Protein AF-A0A9W8HZT9-F1 (afdb_monomer_lite)

Sequence (101 aa):
MEEEPQMILSIINGTYLTNLISIYPPHVIAVATTLLSRVIDQGHQSDTEAQQWYADLNVEITDVLQVVNDMLALYEYWNDYAEPKMPDAVSKYIADIAASV

Radius of gyration: 18.35 Å; chains: 1; bounding box: 44×35×49 Å

pLDDT: mean 87.72, std 9.49, range [41.84, 95.94]

Foldseek 3Di:
DVCLVVQLVVLLVLCVVDCLPVVDDPVLLSVLSSVVSVCVVQPPDDDPPVVVVVVPDPDDVVSSVVSNVVSVVSVVVVVVDDPVCVVVVVVVVVVVVVVVD

InterPro domains:
  IPR036915 Cyclin-like superfamily [SSF47954] (5-89)

Structure (mmCIF, N/CA/C/O backbone):
data_AF-A0A9W8HZT9-F1
#
_entry.id   AF-A0A9W8HZT9-F1
#
loop_
_atom_site.group_PDB
_atom_site.id
_atom_site.type_symbol
_atom_site.label_atom_id
_atom_site.label_alt_id
_atom_site.label_comp_id
_atom_site.label_asym_id
_atom_site.label_entity_id
_atom_site.label_seq_id
_atom_site.pdbx_PDB_ins_code
_atom_site.Cartn_x
_atom_site.Cartn_y
_atom_site.Cartn_z
_atom_site.occupancy
_atom_site.B_iso_or_equiv
_atom_site.auth_seq_id
_atom_site.auth_comp_id
_atom_site.auth_asym_id
_atom_site.auth_atom_id
_atom_site.pdbx_PDB_model_num
ATOM 1 N N . MET A 1 1 ? -6.381 19.327 10.114 1.00 41.84 1 MET A N 1
ATOM 2 C CA . MET A 1 1 ? -7.484 18.466 9.633 1.00 41.84 1 MET A CA 1
ATOM 3 C C . MET A 1 1 ? -7.705 18.545 8.120 1.00 41.84 1 MET A C 1
ATOM 5 O O . MET A 1 1 ? -8.464 17.734 7.624 1.00 41.84 1 MET A O 1
ATOM 9 N N . GLU A 1 2 ? -7.060 19.449 7.364 1.00 47.09 2 GLU A N 1
ATOM 10 C CA . GLU A 1 2 ? -7.189 19.475 5.888 1.00 47.09 2 GLU A CA 1
ATOM 11 C C . GLU A 1 2 ? -6.113 18.652 5.145 1.00 47.09 2 GLU A C 1
ATOM 13 O O . GLU A 1 2 ? -6.226 18.465 3.936 1.00 47.09 2 GLU A O 1
ATOM 18 N N . GLU A 1 3 ? -5.092 18.131 5.841 1.00 56.66 3 GLU A N 1
ATOM 19 C CA . GLU A 1 3 ? -3.982 17.388 5.211 1.00 56.66 3 GLU A CA 1
ATOM 20 C C . GLU A 1 3 ? -4.221 15.872 5.072 1.00 56.66 3 GLU A C 1
ATOM 22 O O . GLU A 1 3 ? -3.672 15.266 4.153 1.00 56.66 3 GLU A O 1
ATOM 27 N N . GLU A 1 4 ? -5.105 15.274 5.885 1.00 63.16 4 GLU A N 1
ATOM 28 C CA . GLU A 1 4 ? -5.472 13.847 5.786 1.00 63.16 4 GLU A CA 1
ATOM 29 C C . GLU A 1 4 ? -5.909 13.419 4.368 1.00 63.16 4 GLU A C 1
ATOM 31 O O . GLU A 1 4 ? -5.375 12.433 3.855 1.00 63.16 4 GLU A O 1
ATOM 36 N N . PRO A 1 5 ? -6.813 14.135 3.659 1.00 78.94 5 PRO A N 1
ATOM 37 C CA . PRO A 1 5 ? -7.221 13.704 2.324 1.00 78.94 5 PRO A CA 1
ATOM 38 C C . PRO A 1 5 ? -6.090 13.821 1.298 1.00 78.94 5 PRO A C 1
ATOM 40 O O . PRO A 1 5 ? -6.029 13.018 0.371 1.00 78.94 5 PRO A O 1
ATOM 43 N N . GLN A 1 6 ? -5.182 14.790 1.448 1.00 86.94 6 GLN A N 1
ATOM 44 C CA . GLN A 1 6 ? -4.084 14.973 0.496 1.00 86.94 6 GLN A CA 1
ATOM 45 C C . GLN A 1 6 ? -3.058 13.846 0.605 1.00 86.94 6 GLN A C 1
ATOM 47 O O . GLN A 1 6 ? -2.599 13.332 -0.417 1.00 86.94 6 GLN A O 1
ATOM 52 N N . MET A 1 7 ? -2.740 13.417 1.830 1.00 87.62 7 MET A N 1
ATOM 53 C CA . MET A 1 7 ? -1.840 12.288 2.043 1.00 87.62 7 MET A CA 1
ATOM 54 C C . MET A 1 7 ? -2.437 10.992 1.490 1.00 87.62 7 MET A C 1
ATOM 56 O O . MET A 1 7 ? -1.774 10.302 0.716 1.00 87.62 7 MET A O 1
ATOM 60 N N . ILE A 1 8 ? -3.709 10.709 1.789 1.00 91.50 8 ILE A N 1
ATOM 61 C CA . ILE A 1 8 ? -4.407 9.529 1.260 1.00 91.50 8 ILE A CA 1
ATOM 62 C C . ILE A 1 8 ? -4.383 9.523 -0.274 1.00 91.50 8 ILE A C 1
ATOM 64 O O . ILE A 1 8 ? -4.019 8.516 -0.877 1.00 91.50 8 ILE A O 1
ATOM 68 N N . LEU A 1 9 ? -4.713 10.645 -0.922 1.00 91.81 9 LEU A N 1
ATOM 69 C CA . LEU A 1 9 ? -4.706 10.744 -2.386 1.00 91.81 9 LEU A CA 1
ATOM 70 C C . LEU A 1 9 ? -3.306 10.545 -2.980 1.00 91.81 9 LEU A C 1
ATOM 72 O O . LEU A 1 9 ? -3.168 9.899 -4.018 1.00 91.81 9 LEU A O 1
ATOM 76 N N . SER A 1 10 ? -2.267 11.056 -2.317 1.00 92.50 10 SER A N 1
ATOM 77 C CA . SER A 1 10 ? -0.874 10.829 -2.715 1.00 92.50 10 SER A CA 1
ATOM 78 C C . SER A 1 10 ? -0.507 9.340 -2.661 1.00 92.50 10 SER A C 1
ATOM 80 O O . SER A 1 10 ? 0.037 8.797 -3.624 1.00 92.50 10 SER A O 1
ATOM 82 N N . ILE A 1 11 ? -0.879 8.650 -1.577 1.00 93.75 11 ILE A N 1
ATOM 83 C CA . ILE A 1 11 ? -0.634 7.211 -1.407 1.00 93.75 11 ILE A CA 1
ATOM 84 C C . ILE A 1 11 ? -1.412 6.405 -2.455 1.00 93.75 11 ILE A C 1
ATOM 86 O O . ILE A 1 11 ? -0.832 5.540 -3.110 1.00 93.75 11 ILE A O 1
ATOM 90 N N . ILE A 1 12 ? -2.692 6.724 -2.681 1.00 94.69 12 ILE A N 1
ATOM 91 C CA . ILE A 1 12 ? -3.516 6.098 -3.729 1.00 94.69 12 ILE A CA 1
ATOM 92 C C . ILE A 1 12 ? -2.849 6.259 -5.097 1.00 94.69 12 ILE A C 1
ATOM 94 O O . ILE A 1 12 ? -2.766 5.291 -5.849 1.00 94.69 12 ILE A O 1
ATOM 98 N N . ASN A 1 13 ? -2.315 7.438 -5.418 1.00 93.38 13 ASN A N 1
ATOM 99 C CA . ASN A 1 13 ? -1.613 7.651 -6.682 1.00 93.38 13 ASN A CA 1
ATOM 100 C C . ASN A 1 13 ? -0.349 6.781 -6.811 1.00 93.38 13 ASN A C 1
ATOM 102 O O . ASN A 1 13 ? -0.030 6.326 -7.908 1.00 93.38 13 ASN A O 1
ATOM 106 N N . GLY A 1 14 ? 0.334 6.486 -5.703 1.00 92.81 14 GLY A N 1
ATOM 107 C CA . GLY A 1 14 ? 1.460 5.549 -5.676 1.00 92.81 14 GLY A CA 1
ATOM 108 C C . GLY A 1 14 ? 1.076 4.120 -6.076 1.00 92.81 14 GLY A C 1
ATOM 109 O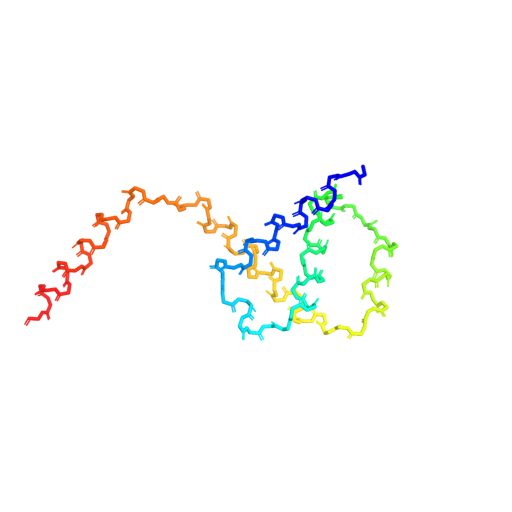 O . GLY A 1 14 ? 1.868 3.431 -6.715 1.00 92.81 14 GLY A O 1
ATOM 110 N N . THR A 1 15 ? -0.160 3.690 -5.800 1.00 94.44 15 THR A N 1
ATOM 111 C CA . THR A 1 15 ? -0.616 2.323 -6.121 1.00 94.44 15 THR A CA 1
ATOM 112 C C . THR A 1 15 ? -0.584 2.022 -7.626 1.00 94.44 15 THR A C 1
ATOM 114 O O . THR A 1 15 ? -0.377 0.871 -8.007 1.00 94.44 15 THR A O 1
ATOM 117 N N . TYR A 1 16 ? -0.687 3.038 -8.495 1.00 93.94 16 TYR A N 1
ATOM 118 C CA . TYR A 1 16 ? -0.612 2.876 -9.955 1.00 93.94 16 TYR A CA 1
ATOM 119 C C . TYR A 1 16 ? 0.781 2.497 -10.473 1.00 93.94 16 TYR A C 1
ATOM 121 O O . TYR A 1 16 ? 0.907 2.070 -11.619 1.00 93.94 16 TYR A O 1
ATOM 129 N N . LEU A 1 17 ? 1.826 2.639 -9.653 1.00 91.56 17 LEU A N 1
ATOM 130 C CA . LEU A 1 17 ? 3.183 2.194 -9.988 1.00 91.56 17 LEU A CA 1
ATOM 131 C C . LEU A 1 17 ? 3.381 0.690 -9.749 1.00 91.56 17 LEU A C 1
ATOM 133 O O . LEU A 1 17 ? 4.422 0.134 -10.093 1.00 91.56 17 LEU A O 1
ATOM 137 N N . THR A 1 18 ? 2.382 0.031 -9.165 1.00 92.06 18 THR A N 1
ATOM 138 C CA . THR A 1 18 ? 2.381 -1.398 -8.850 1.00 92.06 18 THR A CA 1
ATOM 139 C C . THR A 1 18 ? 1.327 -2.136 -9.678 1.00 92.06 18 THR A C 1
ATOM 141 O O . THR A 1 18 ? 0.550 -1.546 -10.427 1.00 92.06 18 THR A O 1
ATOM 144 N N . ASN A 1 19 ? 1.256 -3.453 -9.513 1.00 93.62 19 ASN A N 1
ATOM 145 C CA . ASN A 1 19 ? 0.200 -4.296 -10.070 1.00 93.62 19 ASN A CA 1
ATOM 146 C C . ASN A 1 19 ? -1.057 -4.388 -9.177 1.00 93.62 19 ASN A C 1
ATOM 148 O O . ASN A 1 19 ? -2.001 -5.087 -9.553 1.00 93.62 19 ASN A O 1
ATOM 152 N N . LEU A 1 20 ? -1.103 -3.685 -8.036 1.00 92.56 20 LEU A N 1
ATOM 153 C CA . LEU A 1 20 ? -2.172 -3.792 -7.035 1.00 92.56 20 LEU A CA 1
ATOM 154 C C . LEU A 1 20 ? -3.568 -3.537 -7.610 1.00 92.56 20 LEU A C 1
ATOM 156 O O . LEU A 1 20 ? -4.498 -4.276 -7.294 1.00 92.56 20 LEU A O 1
ATOM 160 N N . ILE A 1 21 ? -3.707 -2.555 -8.506 1.00 93.12 21 ILE A N 1
ATOM 161 C CA . ILE A 1 21 ? -4.9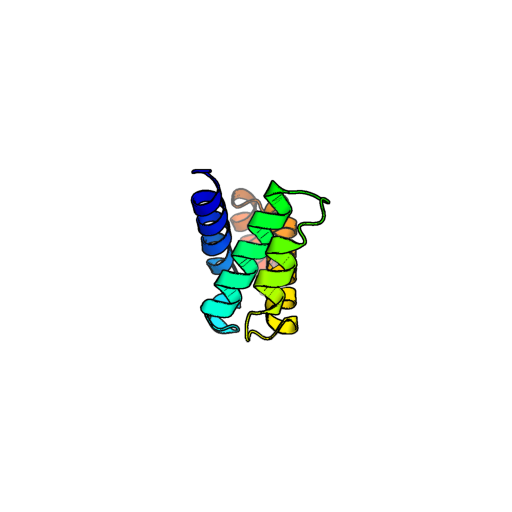94 -2.194 -9.123 1.00 93.12 21 ILE A CA 1
ATOM 162 C C . ILE A 1 21 ? -5.606 -3.315 -9.974 1.00 93.12 21 ILE A C 1
ATOM 164 O O . ILE A 1 21 ? -6.813 -3.337 -10.204 1.00 93.12 21 ILE A O 1
ATOM 168 N N . SER A 1 22 ? -4.774 -4.244 -10.444 1.00 93.12 22 SER A N 1
ATOM 169 C CA . SER A 1 22 ? -5.204 -5.387 -11.250 1.00 93.12 22 SER A CA 1
ATOM 170 C C . SER A 1 22 ? -5.501 -6.624 -10.401 1.00 93.12 22 SER A C 1
ATOM 172 O O . SER A 1 22 ? -6.169 -7.535 -10.884 1.00 93.12 22 SER A O 1
ATOM 174 N N . ILE A 1 23 ? -4.981 -6.681 -9.170 1.00 95.00 23 ILE A N 1
ATOM 175 C CA . ILE A 1 23 ? -5.066 -7.852 -8.284 1.00 95.00 23 ILE A CA 1
ATOM 176 C C . ILE A 1 23 ? -6.186 -7.678 -7.257 1.00 95.00 23 ILE A C 1
ATOM 178 O O . ILE A 1 23 ? -6.941 -8.618 -7.017 1.00 95.00 23 ILE A O 1
ATOM 182 N N . TYR A 1 24 ? -6.315 -6.481 -6.679 1.00 95.06 24 TYR A N 1
ATOM 183 C CA . TYR A 1 24 ? -7.255 -6.205 -5.598 1.00 95.06 24 TYR A CA 1
ATOM 184 C C . TYR A 1 24 ? -8.401 -5.290 -6.045 1.00 95.06 24 TYR A C 1
ATOM 186 O O . TYR A 1 24 ? -8.202 -4.381 -6.855 1.00 95.06 24 TYR A O 1
ATOM 194 N N . PRO A 1 25 ? -9.613 -5.465 -5.488 1.00 95.19 25 PRO A N 1
ATOM 195 C CA . PRO A 1 25 ? -10.707 -4.530 -5.704 1.00 95.19 25 PRO A CA 1
ATOM 196 C C . PRO A 1 25 ? -10.369 -3.113 -5.201 1.00 95.19 25 PRO A C 1
ATOM 198 O O . PRO A 1 25 ? -9.707 -2.961 -4.171 1.00 95.19 25 PRO A O 1
ATOM 201 N N . PRO A 1 26 ? -10.913 -2.053 -5.827 1.00 94.56 26 PRO A N 1
ATOM 202 C CA . PRO A 1 26 ? -10.559 -0.668 -5.497 1.00 94.56 26 PRO A CA 1
ATOM 203 C C . PRO A 1 26 ? -10.899 -0.263 -4.055 1.00 94.56 26 PRO A C 1
ATOM 205 O O . PRO A 1 26 ? -10.214 0.575 -3.475 1.00 94.56 26 PRO A O 1
ATOM 208 N N . HIS A 1 27 ? -11.931 -0.860 -3.448 1.00 94.44 27 HIS A N 1
ATOM 209 C CA . HIS A 1 27 ? -12.297 -0.563 -2.060 1.00 94.44 27 HIS A CA 1
ATOM 210 C C . HIS A 1 27 ? -11.273 -1.109 -1.051 1.00 94.44 27 HIS A C 1
ATOM 212 O O . HIS A 1 27 ? -11.023 -0.456 -0.044 1.00 94.44 27 HIS A O 1
ATOM 218 N N . VAL A 1 28 ? -10.644 -2.258 -1.330 1.00 95.62 28 VAL A N 1
ATOM 219 C CA . VAL A 1 28 ? -9.584 -2.832 -0.480 1.00 95.62 28 VAL A CA 1
ATOM 220 C C . VAL A 1 28 ? -8.356 -1.929 -0.507 1.00 95.62 28 VAL A C 1
ATOM 222 O O . VAL A 1 28 ? -7.794 -1.602 0.536 1.00 95.62 28 VAL A O 1
ATOM 225 N N . ILE A 1 29 ? -7.994 -1.454 -1.702 1.00 95.25 29 ILE A N 1
ATOM 226 C CA . ILE A 1 29 ? -6.883 -0.520 -1.897 1.00 95.25 29 ILE A CA 1
ATOM 227 C C . ILE A 1 29 ? -7.148 0.782 -1.135 1.00 95.25 29 ILE A C 1
ATOM 229 O O . ILE A 1 29 ? -6.277 1.251 -0.408 1.00 95.25 29 ILE A O 1
ATOM 233 N N . ALA A 1 30 ? -8.364 1.330 -1.225 1.00 94.00 30 ALA A N 1
ATOM 234 C CA . ALA A 1 30 ? -8.739 2.531 -0.484 1.00 94.00 30 ALA A CA 1
ATOM 235 C C . ALA A 1 30 ? -8.562 2.349 1.036 1.00 94.00 30 ALA A C 1
ATOM 237 O O . ALA A 1 30 ? -7.892 3.166 1.664 1.00 94.00 30 ALA A O 1
ATOM 238 N N . VAL A 1 31 ? -9.068 1.253 1.612 1.00 94.06 31 VAL A N 1
ATOM 239 C CA . VAL A 1 31 ? -8.925 0.948 3.051 1.00 94.06 31 VAL A CA 1
ATOM 240 C C . VAL A 1 31 ? -7.455 0.784 3.460 1.00 94.06 31 VAL A C 1
ATOM 242 O O . VAL A 1 31 ? -7.040 1.276 4.509 1.00 94.06 31 VAL A O 1
ATOM 245 N N . ALA A 1 32 ? -6.633 0.150 2.623 1.00 94.69 32 ALA A N 1
ATOM 246 C CA . ALA A 1 32 ? -5.196 0.038 2.869 1.00 94.69 32 ALA A CA 1
ATOM 247 C C . ALA A 1 32 ? -4.496 1.409 2.855 1.00 94.69 32 ALA A C 1
ATOM 249 O O . ALA A 1 32 ? -3.668 1.697 3.720 1.00 94.69 32 ALA A O 1
ATOM 250 N N . THR A 1 33 ? -4.851 2.288 1.912 1.00 94.00 33 THR A N 1
ATOM 251 C CA . THR A 1 33 ? -4.267 3.637 1.831 1.00 94.00 33 THR A CA 1
ATOM 252 C C . THR A 1 33 ? -4.674 4.542 2.993 1.00 94.00 33 THR A C 1
ATOM 254 O O . THR A 1 33 ? -3.843 5.315 3.471 1.00 94.00 33 THR A O 1
ATOM 257 N N . THR A 1 34 ? -5.904 4.420 3.509 1.00 92.56 34 THR A N 1
ATOM 258 C CA . THR A 1 34 ? -6.325 5.151 4.715 1.00 92.56 34 THR A CA 1
ATOM 259 C C . THR A 1 34 ? -5.587 4.647 5.949 1.00 92.56 34 THR A C 1
ATOM 261 O O . THR A 1 34 ? -5.192 5.454 6.789 1.00 92.56 34 THR A O 1
ATOM 264 N N . LEU A 1 35 ? -5.338 3.334 6.039 1.00 91.69 35 LEU A N 1
ATOM 265 C CA . LEU A 1 35 ? -4.562 2.746 7.129 1.00 91.69 35 LEU A CA 1
ATOM 266 C C . LEU A 1 35 ? -3.111 3.243 7.106 1.00 91.69 35 LEU A C 1
ATOM 268 O O . LEU A 1 35 ? -2.607 3.686 8.135 1.00 91.69 35 LEU A O 1
ATOM 272 N N . LEU A 1 36 ? -2.466 3.241 5.936 1.00 91.38 36 LEU A N 1
ATOM 273 C CA . LEU A 1 36 ? -1.112 3.775 5.758 1.00 91.38 36 LEU A CA 1
ATOM 274 C C . LEU A 1 36 ? -1.019 5.253 6.147 1.00 91.38 36 LEU A C 1
ATOM 276 O O . LEU A 1 36 ? -0.153 5.615 6.939 1.00 91.38 36 LEU A O 1
ATOM 280 N N . SER A 1 37 ? -1.928 6.093 5.640 1.00 91.12 37 SER A N 1
ATOM 281 C CA . SER A 1 37 ? -1.959 7.520 5.987 1.00 91.12 37 SER A CA 1
ATOM 282 C C . SER A 1 37 ? -2.105 7.724 7.494 1.00 91.12 37 SER A C 1
ATOM 284 O O . SER A 1 37 ? -1.400 8.538 8.083 1.00 91.12 37 SER A O 1
ATOM 286 N N . ARG A 1 38 ? -2.980 6.943 8.141 1.00 88.81 38 ARG A N 1
ATOM 287 C CA . ARG A 1 38 ? -3.219 7.051 9.582 1.00 88.81 38 ARG A CA 1
ATOM 288 C C . ARG A 1 38 ? -1.994 6.660 10.405 1.00 88.81 38 ARG A C 1
ATOM 290 O O . ARG A 1 38 ? -1.672 7.340 11.374 1.00 88.81 38 ARG A O 1
ATOM 297 N N . VAL A 1 39 ? -1.298 5.594 10.009 1.00 88.19 39 VAL A N 1
ATOM 298 C CA . VAL A 1 39 ? -0.063 5.143 10.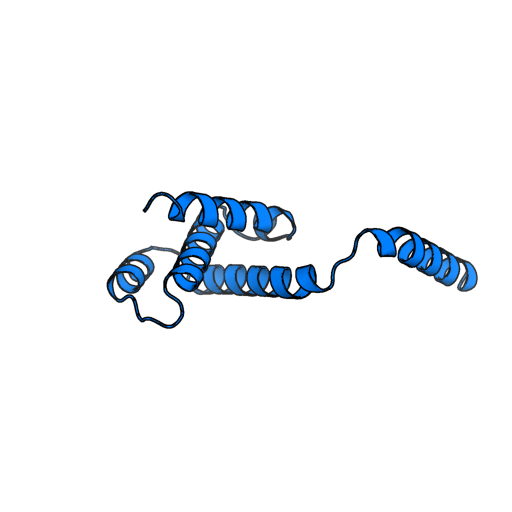670 1.00 88.19 39 VAL A CA 1
ATOM 299 C C . VAL A 1 39 ? 1.056 6.179 10.524 1.00 88.19 39 VAL A C 1
ATOM 301 O O . VAL A 1 39 ? 1.812 6.392 11.470 1.00 88.19 39 VAL A O 1
ATOM 304 N N . ILE A 1 40 ? 1.148 6.859 9.378 1.00 86.62 40 ILE A N 1
ATOM 305 C CA . ILE A 1 40 ? 2.130 7.932 9.162 1.00 86.62 40 ILE A CA 1
ATOM 306 C C . ILE A 1 40 ? 1.835 9.134 10.071 1.00 86.62 40 ILE A C 1
ATOM 308 O O . ILE A 1 40 ? 2.754 9.647 10.710 1.00 86.62 40 ILE A O 1
ATOM 312 N N . ASP A 1 41 ? 0.569 9.540 10.185 1.00 85.06 41 ASP A N 1
ATOM 313 C CA . ASP A 1 41 ? 0.169 10.701 10.990 1.00 85.06 41 ASP A CA 1
ATOM 314 C C . ASP A 1 41 ? 0.264 10.454 12.506 1.00 85.06 41 ASP A C 1
ATOM 316 O O . ASP A 1 41 ? 0.670 11.336 13.265 1.00 85.06 41 ASP A O 1
ATOM 320 N N . GLN A 1 42 ? -0.109 9.259 12.975 1.00 81.12 42 GLN A N 1
ATOM 321 C CA . GLN A 1 42 ? -0.148 8.925 14.407 1.00 81.12 42 GLN A CA 1
ATOM 322 C C . GLN A 1 42 ? 1.148 8.293 14.933 1.00 81.12 42 GLN A C 1
ATOM 324 O O . GLN A 1 42 ? 1.364 8.213 16.149 1.00 81.12 42 GLN A O 1
ATOM 329 N N . GLY A 1 43 ? 2.024 7.832 14.040 1.00 77.50 43 GLY A N 1
ATOM 330 C CA . GLY A 1 43 ? 3.210 7.062 14.395 1.00 77.50 43 GLY A CA 1
ATOM 331 C C . GLY A 1 43 ? 2.853 5.762 15.125 1.00 77.50 43 GLY A C 1
ATOM 332 O O . GLY A 1 43 ? 1.989 5.003 14.702 1.00 77.50 43 GLY A O 1
ATOM 333 N N . HIS A 1 44 ? 3.523 5.496 16.251 1.00 71.62 44 HIS A N 1
ATOM 334 C CA . HIS A 1 44 ? 3.334 4.270 17.045 1.00 71.62 44 HIS A CA 1
ATOM 335 C C . HIS A 1 44 ? 2.205 4.375 18.088 1.00 71.62 44 HIS A C 1
ATOM 337 O O . HIS A 1 44 ? 2.129 3.548 18.999 1.00 71.62 44 HIS A O 1
ATOM 343 N N . GLN A 1 45 ? 1.368 5.414 18.027 1.00 76.31 45 GLN A N 1
ATOM 344 C CA . GLN A 1 45 ? 0.281 5.588 18.987 1.00 76.31 45 GLN A CA 1
ATOM 345 C C . GLN A 1 45 ? -0.879 4.650 18.652 1.00 76.31 45 GLN A C 1
ATOM 347 O O . GLN A 1 45 ? -1.304 4.542 17.506 1.00 76.31 45 GLN A O 1
ATOM 352 N N . SER A 1 46 ? -1.398 3.966 19.670 1.00 74.50 46 SER A N 1
ATOM 353 C CA . SER A 1 46 ? -2.584 3.128 19.527 1.00 74.50 46 SER A CA 1
ATOM 354 C C . SER A 1 46 ? -3.833 4.004 19.407 1.00 74.50 46 SER A C 1
ATOM 356 O O . SER A 1 46 ? -4.196 4.680 20.372 1.00 74.50 46 SER A O 1
ATOM 358 N N . ASP A 1 47 ? -4.507 3.954 18.262 1.00 81.56 47 ASP A N 1
ATOM 359 C CA . ASP A 1 47 ? -5.823 4.563 18.066 1.00 81.56 47 ASP A CA 1
ATOM 360 C C . ASP A 1 47 ? -6.920 3.494 18.110 1.00 81.56 47 ASP A C 1
ATOM 362 O O . ASP A 1 47 ? -7.232 2.840 17.114 1.00 81.56 47 ASP A O 1
ATOM 366 N N . THR A 1 48 ? -7.493 3.307 19.298 1.00 85.12 48 THR A N 1
ATOM 367 C CA . THR A 1 48 ? -8.552 2.3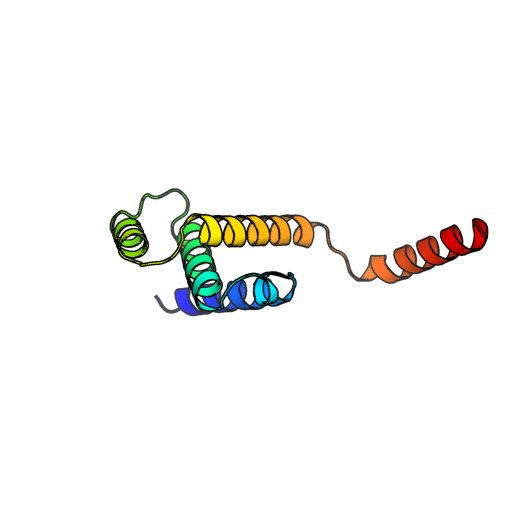21 19.545 1.00 85.12 48 THR A CA 1
ATOM 368 C C . THR A 1 48 ? -9.822 2.619 18.742 1.00 85.12 48 THR A C 1
ATOM 370 O O . THR A 1 48 ? -10.537 1.693 18.370 1.00 85.12 48 THR A O 1
ATOM 373 N N . GLU A 1 49 ? -10.115 3.894 18.463 1.00 86.50 49 GLU A N 1
ATOM 374 C CA . GLU A 1 49 ? -11.310 4.294 17.712 1.00 86.50 49 GLU A CA 1
ATOM 375 C C . GLU A 1 49 ? -11.163 3.924 16.235 1.00 86.50 49 GLU A C 1
ATOM 377 O O . GLU A 1 49 ? -12.047 3.283 15.665 1.00 86.50 49 GLU A O 1
ATOM 382 N N . ALA A 1 50 ? -10.009 4.231 15.636 1.00 85.06 50 ALA A N 1
ATOM 383 C CA . ALA A 1 50 ? -9.711 3.811 14.272 1.00 85.06 50 ALA A CA 1
ATOM 384 C C . ALA A 1 50 ? -9.662 2.281 14.152 1.00 85.06 50 ALA A C 1
ATOM 386 O O . ALA A 1 50 ? -10.224 1.723 13.214 1.00 85.06 50 ALA A O 1
ATOM 387 N N . GLN A 1 51 ? -9.042 1.585 15.111 1.00 88.00 51 GLN A N 1
ATOM 388 C CA . GLN A 1 51 ? -9.005 0.117 15.130 1.00 88.00 51 GLN A CA 1
ATOM 389 C C . GLN A 1 51 ? -10.405 -0.499 15.155 1.00 88.00 51 GLN A C 1
ATOM 391 O O . GLN A 1 51 ? -10.661 -1.445 14.411 1.00 88.00 51 GLN A O 1
ATOM 396 N N . GLN A 1 52 ? -11.312 0.052 15.965 1.00 91.38 52 GLN A N 1
ATOM 397 C CA . GLN A 1 52 ? -12.703 -0.388 15.987 1.00 91.38 52 GLN A CA 1
ATOM 398 C C . GLN A 1 52 ? -13.387 -0.121 14.641 1.00 91.38 52 GLN A C 1
ATOM 400 O O . GLN A 1 52 ? -14.050 -1.010 14.118 1.00 91.38 52 GLN A O 1
ATOM 405 N N . TRP A 1 53 ? -13.166 1.055 14.041 1.00 90.81 53 TRP A N 1
ATOM 406 C CA . TRP A 1 53 ? -13.710 1.377 12.720 1.00 90.81 53 TRP A CA 1
ATOM 407 C C . TRP A 1 53 ? -13.273 0.366 11.656 1.00 90.81 53 TRP A C 1
ATOM 409 O O . TRP A 1 53 ? -14.119 -0.129 10.919 1.00 90.81 53 TRP A O 1
ATOM 419 N N . TYR A 1 54 ? -11.986 0.003 11.611 1.00 90.25 54 TYR A N 1
ATOM 420 C CA . TYR A 1 54 ? -11.479 -1.024 10.693 1.00 90.25 54 TYR A CA 1
ATOM 421 C C . TYR A 1 54 ? -12.038 -2.421 11.001 1.00 90.25 54 TYR A C 1
ATOM 423 O O . TYR A 1 54 ? -12.302 -3.176 10.069 1.00 90.25 54 TYR A O 1
ATOM 431 N N . ALA A 1 55 ? -12.231 -2.768 12.277 1.00 91.12 55 ALA A N 1
ATOM 432 C CA . ALA A 1 55 ? -12.789 -4.059 12.688 1.00 91.12 55 ALA A CA 1
ATOM 433 C C . ALA A 1 55 ? -14.273 -4.217 12.318 1.00 91.12 55 ALA A C 1
ATOM 435 O O . ALA A 1 55 ? -14.727 -5.332 12.063 1.00 91.12 55 ALA A O 1
ATOM 436 N N . ASP A 1 56 ? -15.015 -3.110 12.264 1.00 94.50 56 ASP A N 1
ATOM 437 C CA . ASP A 1 56 ? -16.423 -3.094 11.868 1.00 94.50 56 ASP A CA 1
ATOM 438 C C . ASP A 1 56 ? -16.605 -3.189 10.334 1.00 94.50 56 ASP A C 1
ATOM 440 O O . ASP A 1 56 ? -17.720 -3.418 9.850 1.00 94.50 56 ASP A O 1
ATOM 444 N N . LEU A 1 57 ? -15.533 -3.032 9.541 1.00 91.75 57 LEU A N 1
ATOM 445 C CA . LEU A 1 57 ? -15.584 -3.179 8.085 1.00 91.75 57 LEU A CA 1
ATOM 446 C C . LEU A 1 57 ? -15.673 -4.654 7.680 1.00 91.75 57 LEU A C 1
ATOM 448 O O . LEU A 1 57 ? -14.877 -5.491 8.093 1.00 91.75 57 LEU A O 1
ATOM 452 N N . ASN A 1 58 ? -16.586 -4.965 6.758 1.00 93.25 58 ASN A N 1
ATOM 453 C CA . ASN A 1 58 ? -16.679 -6.291 6.140 1.00 93.25 58 ASN A CA 1
ATOM 454 C C . ASN A 1 58 ? -15.674 -6.443 4.982 1.00 93.25 58 ASN A C 1
ATOM 456 O O . ASN A 1 58 ? -16.065 -6.644 3.830 1.00 93.25 58 ASN A O 1
ATOM 460 N N . VAL A 1 59 ? -14.387 -6.272 5.285 1.00 91.62 59 VAL A N 1
ATOM 461 C CA . VAL A 1 59 ? -13.270 -6.375 4.336 1.00 91.6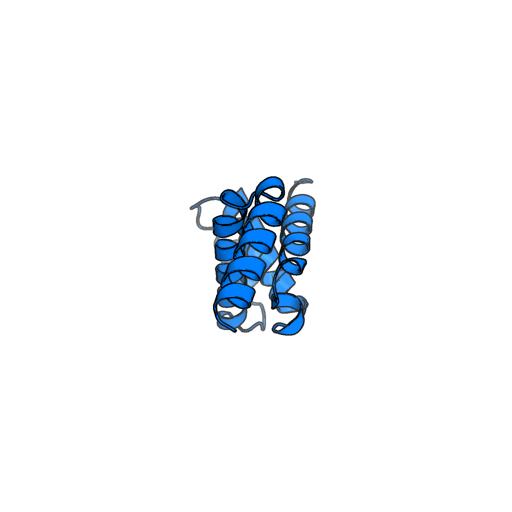2 59 VAL A CA 1
ATOM 462 C C . VAL A 1 59 ? -12.274 -7.406 4.856 1.00 91.62 59 VAL A C 1
ATOM 464 O O . VAL A 1 59 ? -11.991 -7.452 6.050 1.00 91.62 59 VAL A O 1
ATOM 467 N N . GLU A 1 60 ? -11.733 -8.229 3.958 1.00 94.69 60 GLU A N 1
ATOM 468 C CA . GLU A 1 60 ? -10.731 -9.228 4.324 1.00 94.69 60 GLU A CA 1
ATOM 469 C C . GLU A 1 60 ? -9.422 -8.544 4.741 1.00 94.69 60 GLU A C 1
ATOM 471 O O . GLU A 1 60 ? -8.745 -7.901 3.933 1.00 94.69 60 GLU A O 1
ATOM 476 N N . ILE A 1 61 ? -9.058 -8.675 6.020 1.00 92.19 61 ILE A N 1
ATOM 477 C CA . ILE A 1 61 ? -7.893 -7.980 6.581 1.00 92.19 61 ILE A CA 1
ATOM 478 C C . ILE A 1 61 ? -6.582 -8.483 5.976 1.00 92.19 61 ILE A C 1
ATOM 480 O O . ILE A 1 61 ? -5.635 -7.712 5.842 1.00 92.19 61 ILE A O 1
ATOM 484 N N . THR A 1 62 ? -6.517 -9.756 5.575 1.00 94.50 62 THR A N 1
ATOM 485 C CA . THR A 1 62 ? -5.326 -10.323 4.935 1.00 94.50 62 THR A CA 1
ATOM 486 C C . THR A 1 62 ? -5.015 -9.625 3.613 1.00 94.50 62 THR A C 1
ATOM 488 O O . THR A 1 62 ? -3.855 -9.289 3.375 1.00 94.50 62 THR A O 1
ATOM 491 N N . ASP A 1 63 ? -6.034 -9.319 2.809 1.00 95.31 63 ASP A N 1
ATOM 492 C CA . ASP A 1 63 ? -5.854 -8.595 1.548 1.00 95.31 63 ASP A CA 1
ATOM 493 C C . ASP A 1 63 ? -5.388 -7.157 1.804 1.00 95.31 63 ASP A C 1
ATOM 495 O O . ASP A 1 63 ? -4.454 -6.677 1.163 1.00 95.31 63 ASP A O 1
ATOM 499 N N . VAL A 1 64 ? -5.979 -6.483 2.797 1.00 95.06 64 VAL A N 1
ATOM 500 C CA . VAL A 1 64 ? -5.565 -5.129 3.204 1.00 95.06 64 VAL A CA 1
ATOM 501 C C . VAL A 1 64 ? -4.100 -5.116 3.642 1.00 95.06 64 VAL A C 1
ATOM 503 O O . VAL A 1 64 ? -3.332 -4.269 3.191 1.00 95.06 64 VAL A O 1
ATOM 506 N N . LEU A 1 65 ? -3.686 -6.067 4.484 1.00 94.38 65 LEU A N 1
ATOM 507 C CA . LEU A 1 65 ? -2.302 -6.172 4.951 1.00 94.38 65 LEU A CA 1
ATOM 508 C C . LEU A 1 65 ? -1.327 -6.478 3.811 1.00 94.38 65 LEU A C 1
ATOM 510 O O . LEU A 1 65 ? -0.210 -5.961 3.816 1.00 94.38 65 LEU A O 1
ATOM 514 N N . GLN A 1 66 ? -1.735 -7.273 2.820 1.00 95.81 66 GLN A N 1
ATOM 515 C CA . GLN A 1 66 ? -0.895 -7.537 1.657 1.00 95.81 66 GLN A CA 1
ATOM 516 C C . GLN A 1 66 ? -0.690 -6.272 0.816 1.00 95.81 66 GLN A C 1
ATOM 518 O O . GLN A 1 66 ? 0.447 -5.952 0.479 1.00 95.81 66 GLN A O 1
ATOM 523 N N . VAL A 1 67 ? -1.753 -5.500 0.566 1.00 95.94 67 VAL A N 1
ATOM 524 C CA . VAL A 1 67 ? -1.658 -4.202 -0.126 1.00 95.94 67 VAL A CA 1
ATOM 525 C C . VAL A 1 67 ? -0.727 -3.243 0.625 1.00 95.94 67 VAL A C 1
ATOM 527 O O . VAL A 1 67 ? 0.095 -2.569 0.007 1.00 95.94 67 VAL A O 1
ATOM 530 N N . VAL A 1 68 ? -0.822 -3.189 1.958 1.00 95.38 68 VAL A N 1
ATOM 531 C CA . VAL A 1 68 ? 0.061 -2.364 2.801 1.00 95.38 68 VAL A CA 1
ATOM 532 C C . VAL A 1 68 ? 1.524 -2.777 2.642 1.00 95.38 68 VAL A C 1
ATOM 534 O O . VAL A 1 68 ? 2.375 -1.915 2.432 1.00 95.38 68 VAL A O 1
ATOM 537 N N . ASN A 1 69 ? 1.822 -4.076 2.702 1.00 94.88 69 ASN A N 1
ATOM 538 C CA . ASN A 1 69 ? 3.185 -4.586 2.545 1.00 94.88 69 ASN A CA 1
ATOM 539 C C . ASN A 1 69 ? 3.763 -4.278 1.158 1.00 94.88 69 ASN A C 1
ATOM 541 O O . ASN A 1 69 ? 4.906 -3.836 1.058 1.00 94.88 69 ASN A O 1
ATOM 545 N N . ASP A 1 70 ? 2.973 -4.457 0.101 1.00 94.62 70 ASP A N 1
ATOM 546 C CA . ASP A 1 70 ? 3.399 -4.167 -1.270 1.00 94.62 70 ASP A CA 1
ATOM 547 C C . ASP A 1 70 ? 3.673 -2.661 -1.462 1.00 94.62 70 ASP A C 1
ATOM 549 O O . ASP A 1 70 ? 4.634 -2.277 -2.133 1.00 94.62 70 ASP A O 1
ATOM 553 N N . MET A 1 71 ? 2.883 -1.794 -0.818 1.00 94.25 71 MET A N 1
ATOM 554 C CA . MET A 1 71 ? 3.125 -0.346 -0.798 1.00 94.25 71 MET A CA 1
ATOM 555 C C . MET A 1 71 ? 4.385 0.033 -0.010 1.00 94.25 71 MET A C 1
ATOM 557 O O . MET A 1 71 ? 5.140 0.896 -0.456 1.00 94.25 71 MET A O 1
ATOM 561 N N . LEU A 1 72 ? 4.653 -0.607 1.132 1.00 92.75 72 LEU A N 1
ATOM 562 C CA . LEU A 1 72 ? 5.901 -0.397 1.875 1.00 92.75 72 LEU A CA 1
ATOM 563 C C . LEU A 1 72 ? 7.116 -0.803 1.034 1.00 92.75 72 LEU A C 1
ATOM 565 O O . LEU A 1 72 ? 8.065 -0.028 0.925 1.00 92.75 72 LEU A O 1
ATOM 569 N N . ALA A 1 73 ? 7.047 -1.957 0.367 1.00 93.31 73 ALA A N 1
ATOM 570 C CA . ALA A 1 73 ? 8.094 -2.418 -0.537 1.00 93.31 73 ALA A CA 1
ATOM 571 C C . ALA A 1 73 ? 8.330 -1.427 -1.689 1.00 93.31 73 ALA A C 1
ATOM 573 O O . ALA A 1 73 ? 9.476 -1.105 -2.001 1.00 93.31 73 ALA A O 1
ATOM 574 N N . LEU A 1 74 ? 7.266 -0.879 -2.291 1.00 92.81 74 LEU A N 1
ATOM 575 C CA . LEU A 1 74 ? 7.392 0.177 -3.302 1.00 92.81 74 LEU A CA 1
ATOM 576 C C . LEU A 1 74 ? 8.189 1.373 -2.766 1.00 92.81 74 LEU A C 1
ATOM 578 O O . LEU A 1 74 ? 9.090 1.852 -3.453 1.00 92.81 74 LEU A O 1
ATOM 582 N N . TYR A 1 75 ? 7.875 1.856 -1.563 1.00 90.88 75 TYR A N 1
ATOM 583 C CA . TYR A 1 75 ? 8.571 3.005 -0.980 1.00 90.88 75 TYR A CA 1
ATOM 584 C C . TYR A 1 75 ? 10.035 2.707 -0.635 1.00 90.88 75 TYR A C 1
ATOM 586 O O . TYR A 1 75 ? 10.879 3.591 -0.782 1.00 90.88 75 TYR A O 1
ATOM 594 N N . GLU A 1 76 ? 10.364 1.475 -0.246 1.00 90.81 76 GLU A N 1
ATOM 595 C CA . GLU A 1 76 ? 11.753 1.038 -0.079 1.00 90.81 76 GLU A CA 1
ATOM 596 C C . GLU A 1 76 ? 12.516 1.085 -1.410 1.00 90.81 76 GLU A C 1
ATOM 598 O O . GLU A 1 76 ? 13.584 1.693 -1.482 1.00 90.81 76 GLU A O 1
ATOM 603 N N . TYR A 1 77 ? 11.947 0.528 -2.484 1.00 88.62 77 TYR A N 1
ATOM 604 C CA . TYR A 1 77 ? 12.574 0.544 -3.810 1.00 88.62 77 TYR A CA 1
ATOM 605 C C . TYR A 1 77 ? 12.678 1.946 -4.411 1.00 88.62 77 TYR A C 1
ATOM 607 O O . TYR A 1 77 ? 13.647 2.256 -5.107 1.00 88.62 77 TYR A O 1
ATOM 615 N N . TRP A 1 78 ? 11.691 2.802 -4.150 1.00 87.69 78 TRP A N 1
ATOM 616 C CA . TRP A 1 78 ? 11.662 4.159 -4.684 1.00 87.69 78 TRP A CA 1
ATOM 617 C C . TRP A 1 78 ? 12.831 5.012 -4.174 1.00 87.69 78 TRP A C 1
ATOM 619 O O . TRP A 1 78 ? 13.313 5.875 -4.904 1.00 87.69 78 TRP A O 1
ATOM 629 N N . ASN A 1 79 ? 13.342 4.744 -2.967 1.00 83.50 79 ASN A N 1
ATOM 630 C CA . ASN A 1 79 ? 14.503 5.456 -2.424 1.00 83.50 79 ASN A CA 1
ATOM 631 C C . ASN A 1 79 ? 15.789 5.229 -3.236 1.00 83.50 79 ASN A C 1
ATOM 633 O O . ASN A 1 79 ? 16.621 6.132 -3.330 1.00 83.50 79 ASN A O 1
ATOM 637 N N . ASP A 1 80 ? 15.940 4.051 -3.845 1.00 83.94 80 ASP A N 1
ATOM 638 C CA . ASP A 1 80 ? 17.122 3.686 -4.634 1.00 83.94 80 ASP A CA 1
ATOM 639 C C . ASP A 1 80 ? 16.959 3.980 -6.136 1.00 83.94 80 ASP A C 1
ATOM 641 O O . ASP A 1 80 ? 17.926 3.921 -6.909 1.00 83.94 80 ASP A O 1
ATOM 645 N N . TYR A 1 81 ? 15.739 4.304 -6.573 1.00 80.62 81 TYR A N 1
ATOM 646 C CA . TYR A 1 81 ? 15.415 4.530 -7.974 1.00 80.62 81 TYR A CA 1
ATOM 647 C C . TYR A 1 81 ? 16.025 5.838 -8.511 1.00 80.62 81 TYR A C 1
ATOM 649 O O . TYR A 1 81 ? 15.839 6.921 -7.959 1.00 80.62 81 TYR A O 1
ATOM 657 N N . ALA A 1 82 ? 16.733 5.748 -9.644 1.00 81.88 82 ALA A N 1
ATOM 658 C CA . ALA A 1 82 ? 17.300 6.898 -10.348 1.00 81.88 82 ALA A CA 1
ATOM 659 C C . ALA A 1 82 ? 17.141 6.754 -11.870 1.00 81.88 82 ALA A C 1
ATOM 661 O O . ALA A 1 82 ? 17.927 6.074 -12.533 1.00 81.88 82 ALA A O 1
ATOM 662 N N . GLU A 1 83 ? 16.162 7.464 -12.428 1.00 79.12 83 GLU A N 1
ATOM 663 C CA . GLU A 1 83 ? 15.831 7.481 -13.861 1.00 79.12 83 GLU A CA 1
ATOM 664 C C . GLU A 1 83 ? 17.024 7.792 -14.794 1.00 79.12 83 GLU A C 1
ATOM 666 O O . GLU A 1 83 ? 17.174 7.106 -15.806 1.00 79.12 83 GLU A O 1
ATOM 671 N N . PRO A 1 84 ? 17.968 8.702 -14.456 1.00 78.25 84 PRO A N 1
ATOM 672 C CA . PRO A 1 84 ? 19.135 8.962 -15.306 1.00 78.25 84 PRO A CA 1
ATOM 673 C C . PRO A 1 84 ? 20.057 7.753 -15.517 1.00 78.25 84 PRO A C 1
ATOM 675 O O . PRO A 1 84 ? 20.828 7.742 -16.470 1.00 78.25 84 PRO A O 1
ATOM 678 N N . LYS A 1 85 ? 20.001 6.736 -14.643 1.00 80.88 85 LYS A N 1
ATOM 679 C CA . LYS A 1 85 ? 20.824 5.518 -14.751 1.00 80.88 85 LYS A CA 1
ATOM 680 C C . LYS A 1 85 ? 20.173 4.432 -15.620 1.00 80.88 85 LYS A C 1
ATOM 682 O O . LYS A 1 85 ? 20.843 3.464 -15.978 1.00 80.88 85 LYS A O 1
ATOM 687 N N . MET A 1 86 ? 18.887 4.566 -15.962 1.00 81.19 86 MET A N 1
ATOM 688 C CA . MET A 1 86 ? 18.161 3.559 -16.746 1.00 81.19 86 MET A CA 1
ATOM 689 C C . MET A 1 86 ? 18.674 3.393 -18.184 1.00 81.19 86 MET A C 1
ATOM 691 O O . MET A 1 86 ? 18.836 2.243 -18.593 1.00 81.19 86 MET A O 1
ATOM 695 N N . PRO A 1 87 ? 18.959 4.458 -18.963 1.00 85.56 87 PRO A N 1
ATOM 696 C CA . PRO A 1 87 ? 19.406 4.302 -20.350 1.00 85.56 87 PRO A CA 1
ATOM 697 C C . PRO A 1 87 ? 20.698 3.485 -20.471 1.00 85.56 87 PRO A C 1
ATOM 699 O O . PRO A 1 87 ? 20.810 2.616 -21.340 1.00 85.56 87 PRO A O 1
ATOM 702 N N . ASP A 1 88 ? 21.640 3.711 -19.554 1.00 85.69 88 ASP A N 1
ATOM 703 C CA . ASP A 1 88 ? 22.912 2.989 -19.502 1.00 85.69 88 ASP A CA 1
ATOM 704 C C . ASP A 1 88 ? 22.710 1.525 -19.085 1.00 85.69 88 ASP A C 1
ATOM 706 O O . ASP A 1 88 ? 23.281 0.618 -19.695 1.00 85.69 88 ASP A O 1
ATOM 710 N N . ALA A 1 89 ? 21.854 1.272 -18.088 1.00 84.06 89 ALA A N 1
ATOM 711 C CA . ALA A 1 89 ? 21.525 -0.081 -17.640 1.00 84.06 89 ALA A CA 1
ATOM 712 C C . ALA A 1 89 ? 20.839 -0.908 -18.742 1.00 84.06 89 ALA A C 1
ATOM 714 O O . ALA A 1 89 ? 21.204 -2.063 -18.966 1.00 84.06 89 ALA A O 1
ATOM 715 N N . VAL A 1 90 ? 19.891 -0.307 -19.470 1.00 87.19 90 VAL A N 1
ATOM 716 C CA . VAL A 1 90 ? 19.196 -0.947 -20.597 1.00 87.19 90 VAL A CA 1
ATOM 717 C C . VAL A 1 90 ? 20.164 -1.218 -21.747 1.00 87.19 90 VAL A C 1
ATOM 719 O O . VAL A 1 90 ? 20.172 -2.320 -22.292 1.00 87.19 90 VAL A O 1
ATOM 722 N N . SER A 1 91 ? 21.023 -0.254 -22.085 1.00 88.94 91 SER A N 1
ATOM 723 C CA . SER A 1 91 ? 22.020 -0.422 -23.150 1.00 88.94 91 SER A CA 1
ATOM 724 C C . SER A 1 91 ? 22.994 -1.559 -22.839 1.00 88.94 91 SER A C 1
ATOM 726 O O . SER A 1 91 ? 23.283 -2.381 -23.709 1.00 88.94 91 SER A O 1
ATOM 728 N N . LYS A 1 92 ? 23.451 -1.654 -21.583 1.00 89.19 92 LYS A N 1
ATOM 729 C CA . LYS A 1 92 ? 24.291 -2.760 -21.116 1.00 89.19 92 LYS A CA 1
ATOM 730 C C . LYS A 1 92 ? 23.568 -4.104 -21.214 1.00 89.19 92 LYS A C 1
ATOM 732 O O . LYS A 1 92 ? 24.130 -5.053 -21.746 1.00 89.19 92 LYS A O 1
ATOM 737 N N . TYR A 1 93 ? 22.321 -4.175 -20.757 1.00 89.62 93 TYR A N 1
ATOM 738 C CA . TYR A 1 93 ? 21.526 -5.401 -20.816 1.00 89.62 93 TYR A CA 1
ATOM 739 C C . TYR A 1 93 ? 21.330 -5.904 -22.256 1.00 89.62 93 TYR A C 1
ATOM 741 O O . TYR A 1 93 ? 21.486 -7.094 -22.527 1.00 89.62 93 TYR A O 1
ATOM 749 N N . ILE A 1 94 ? 21.054 -4.998 -23.200 1.00 91.75 94 ILE A N 1
ATOM 750 C CA . ILE A 1 94 ? 20.941 -5.335 -24.628 1.00 91.75 94 ILE A CA 1
ATOM 751 C C . ILE A 1 94 ? 22.274 -5.868 -25.172 1.00 91.75 94 ILE A C 1
ATOM 753 O O . ILE A 1 94 ? 22.277 -6.850 -25.91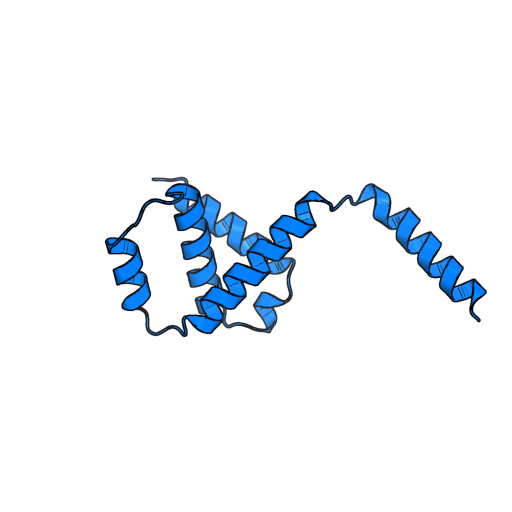4 1.00 91.75 94 ILE A O 1
ATOM 757 N N . ALA A 1 95 ? 23.402 -5.256 -24.797 1.00 89.06 95 ALA A N 1
ATOM 758 C CA . ALA A 1 95 ? 24.727 -5.716 -25.209 1.00 89.06 95 ALA A CA 1
ATOM 759 C C . ALA A 1 95 ? 25.063 -7.114 -24.654 1.00 89.06 95 ALA A C 1
ATOM 761 O O . ALA A 1 95 ? 25.575 -7.950 -25.397 1.00 89.06 95 ALA A O 1
ATOM 762 N N . ASP A 1 96 ? 24.721 -7.392 -23.391 1.00 90.88 96 ASP A N 1
ATOM 763 C CA . ASP A 1 96 ? 24.941 -8.695 -22.748 1.00 90.88 96 ASP A CA 1
ATOM 764 C C . ASP A 1 96 ? 24.110 -9.812 -23.417 1.00 90.88 96 ASP A C 1
ATOM 766 O O . ASP A 1 96 ? 24.608 -10.922 -23.632 1.00 90.88 96 ASP A O 1
ATOM 770 N N . ILE A 1 97 ? 22.863 -9.519 -23.818 1.00 90.44 97 ILE A N 1
ATOM 771 C CA . ILE A 1 97 ? 22.037 -10.448 -24.610 1.00 90.44 97 ILE A CA 1
ATOM 772 C C . ILE A 1 97 ? 22.655 -10.678 -25.987 1.00 90.44 97 ILE A C 1
ATOM 774 O O . ILE A 1 97 ? 22.786 -11.824 -26.410 1.00 90.44 97 ILE A O 1
ATOM 778 N N . ALA A 1 98 ? 23.044 -9.609 -26.686 1.00 82.94 98 ALA A N 1
ATOM 779 C CA . ALA A 1 98 ? 23.614 -9.709 -28.026 1.00 82.94 98 ALA A CA 1
ATOM 780 C C . ALA A 1 98 ? 24.940 -10.488 -28.051 1.00 82.94 98 ALA A C 1
ATOM 782 O O . ALA A 1 98 ? 25.238 -11.134 -29.046 1.00 82.94 98 ALA A O 1
ATOM 783 N N . ALA A 1 99 ? 25.719 -10.453 -26.966 1.00 80.81 99 ALA A N 1
ATOM 784 C CA . ALA A 1 99 ? 26.945 -11.238 -26.817 1.00 80.81 99 ALA A CA 1
ATOM 785 C C . ALA A 1 99 ? 26.700 -12.723 -26.477 1.00 80.81 99 ALA A C 1
ATOM 787 O O . ALA A 1 99 ? 27.624 -13.530 -26.574 1.00 80.81 99 ALA A O 1
ATOM 788 N N . SER A 1 100 ? 25.482 -13.078 -26.055 1.00 76.75 100 SER A N 1
ATOM 789 C CA . SER A 1 100 ? 25.087 -14.442 -25.675 1.00 76.75 100 SER A CA 1
ATOM 790 C C . SER A 1 100 ? 24.397 -15.222 -26.810 1.00 76.75 100 SER A C 1
ATOM 792 O O . SER A 1 100 ? 24.016 -16.375 -26.600 1.00 76.75 100 SER A O 1
ATOM 794 N N . VAL A 1 101 ? 24.222 -14.603 -27.985 1.00 67.44 101 VAL A N 1
ATOM 795 C CA . VAL A 1 101 ? 23.624 -15.169 -29.213 1.00 67.44 101 VAL A CA 1
ATOM 796 C C . VAL A 1 101 ? 24.701 -15.336 -30.277 1.00 67.44 101 VAL A C 1
ATOM 798 O O . VAL A 1 101 ? 24.695 -16.396 -30.942 1.00 67.44 101 VAL A O 1
#

Organism: NCBI:txid2761395

Secondary structure (DSSP, 8-state):
--SHHHHHHHHHHHHTTSSHHHHS-HHHHHHHHHHHHHHHHHTT---HHHHHHHHTS-S-HHHHHHHHHHHHHHHHHHHH--GGGHHHHHHHHHHHHHHT-